Protein AF-A0AA43J4Y4-F1 (afdb_monomer_lite)

pLDDT: mean 73.72, std 17.28, range [42.16, 96.94]

Structure (mmCIF, N/CA/C/O backbone):
data_AF-A0AA43J4Y4-F1
#
_entry.id   AF-A0AA43J4Y4-F1
#
loop_
_atom_site.group_PDB
_atom_site.id
_atom_site.type_symbol
_atom_site.label_atom_id
_atom_site.label_alt_id
_atom_site.label_comp_id
_atom_site.label_asym_id
_atom_site.label_entity_id
_atom_site.label_seq_id
_atom_site.pdbx_PDB_ins_code
_atom_site.Cartn_x
_atom_site.Cartn_y
_atom_site.Cartn_z
_atom_site.occupancy
_atom_site.B_iso_or_equiv
_atom_site.auth_seq_id
_atom_site.auth_comp_id
_atom_site.auth_asym_id
_atom_site.auth_atom_id
_atom_site.pdbx_PDB_model_num
ATOM 1 N N . MET A 1 1 ? -0.246 -33.593 14.843 1.00 66.00 1 MET A N 1
ATOM 2 C CA . MET A 1 1 ? -0.442 -32.760 16.056 1.00 66.00 1 MET A CA 1
ATOM 3 C C . MET A 1 1 ? -0.068 -31.292 15.858 1.00 66.00 1 MET A C 1
ATOM 5 O O . MET A 1 1 ? -0.901 -30.448 16.156 1.00 66.00 1 MET A O 1
ATOM 9 N N . ARG A 1 2 ? 1.118 -30.955 15.322 1.00 83.50 2 ARG A N 1
ATOM 10 C CA . ARG A 1 2 ? 1.539 -29.553 15.097 1.00 83.50 2 ARG A CA 1
ATOM 11 C C . ARG A 1 2 ? 0.525 -28.729 14.288 1.00 83.50 2 ARG A C 1
ATOM 13 O O . ARG A 1 2 ? 0.169 -27.640 14.715 1.00 83.50 2 ARG A O 1
ATOM 20 N N . THR A 1 3 ? 0.010 -29.260 13.180 1.00 88.12 3 THR A N 1
ATOM 21 C CA . THR A 1 3 ? -0.985 -28.572 12.335 1.00 88.12 3 THR A CA 1
ATOM 22 C C . THR A 1 3 ? -2.290 -28.298 13.083 1.00 88.12 3 THR A C 1
ATOM 24 O O . THR A 1 3 ? -2.802 -27.187 13.046 1.00 88.12 3 THR A O 1
ATOM 27 N N . THR A 1 4 ? -2.787 -29.279 13.839 1.00 92.88 4 THR A N 1
ATOM 28 C CA . THR A 1 4 ? -3.998 -29.150 14.662 1.00 92.88 4 THR A CA 1
ATOM 29 C C . THR A 1 4 ? -3.843 -28.063 15.727 1.00 92.88 4 THR A C 1
ATOM 31 O O . THR A 1 4 ? -4.748 -27.258 15.911 1.00 92.88 4 THR A O 1
ATOM 34 N N . LEU A 1 5 ? -2.671 -27.979 16.367 1.00 94.44 5 LEU A N 1
ATOM 35 C CA . LEU A 1 5 ? -2.353 -26.926 17.334 1.00 94.44 5 LEU A CA 1
ATOM 36 C C . LEU A 1 5 ? -2.391 -25.529 16.694 1.00 94.44 5 LEU A C 1
ATOM 38 O O . LEU A 1 5 ? -2.936 -24.605 17.285 1.00 94.44 5 LEU A O 1
ATOM 42 N N . HIS A 1 6 ? -1.853 -25.376 15.479 1.00 92.75 6 HIS A N 1
ATOM 43 C CA . HIS A 1 6 ? -1.862 -24.089 14.772 1.00 92.75 6 HIS A CA 1
ATOM 44 C C . HIS A 1 6 ? -3.278 -23.675 14.371 1.00 92.75 6 HIS A C 1
ATOM 46 O O . HIS A 1 6 ? -3.613 -22.499 14.458 1.00 92.75 6 HIS A O 1
ATOM 52 N N . ILE A 1 7 ? -4.120 -24.633 13.974 1.00 94.50 7 ILE A N 1
ATOM 53 C CA . ILE A 1 7 ? -5.527 -24.373 13.651 1.00 94.50 7 ILE A CA 1
ATOM 54 C C . ILE A 1 7 ? -6.275 -23.907 14.902 1.00 94.50 7 ILE A C 1
ATOM 56 O O . ILE A 1 7 ? -6.942 -22.878 14.859 1.00 94.50 7 ILE A O 1
ATOM 60 N N . ILE A 1 8 ? -6.117 -24.611 16.026 1.00 96.06 8 ILE A N 1
ATOM 61 C CA . ILE A 1 8 ? -6.738 -24.227 17.301 1.00 96.06 8 ILE A CA 1
ATOM 62 C C . ILE A 1 8 ? -6.259 -22.837 17.726 1.00 96.06 8 ILE A C 1
ATOM 64 O O . ILE A 1 8 ? -7.080 -21.991 18.065 1.00 96.06 8 ILE A O 1
ATOM 68 N N . LEU A 1 9 ? -4.951 -22.578 17.652 1.00 95.81 9 LEU A N 1
ATOM 69 C CA . LEU A 1 9 ? -4.378 -21.280 17.997 1.00 95.81 9 LEU A CA 1
ATOM 70 C C . LEU A 1 9 ? -4.909 -20.169 17.085 1.00 95.81 9 LEU A C 1
ATOM 72 O O . LEU A 1 9 ? -5.257 -19.101 17.573 1.00 95.81 9 LEU A O 1
ATOM 76 N N . GLY A 1 10 ? -5.022 -20.430 15.782 1.00 95.38 10 GLY A N 1
ATOM 77 C CA . GLY A 1 10 ? -5.583 -19.489 14.817 1.00 95.38 10 GLY A CA 1
ATOM 78 C C . GLY A 1 10 ? -7.041 -19.155 15.120 1.00 95.38 10 GLY A C 1
ATOM 79 O O . GLY A 1 10 ? -7.403 -17.982 15.153 1.00 95.38 10 GLY A O 1
ATOM 80 N N . VAL A 1 11 ? -7.867 -20.165 15.410 1.00 96.94 11 VAL A N 1
ATOM 81 C CA . VAL A 1 11 ? -9.270 -19.963 15.810 1.00 96.94 11 VAL A CA 1
ATOM 82 C C . VAL A 1 11 ? -9.354 -19.162 17.108 1.00 96.94 11 VAL A C 1
ATOM 84 O O . VAL A 1 11 ? -10.131 -18.215 17.196 1.00 96.94 11 VAL A O 1
ATOM 87 N N . LEU A 1 12 ? -8.526 -19.491 18.100 1.00 96.06 12 LEU A N 1
ATOM 88 C CA . LEU A 1 12 ? -8.519 -18.802 19.389 1.00 96.06 12 LEU A CA 1
ATOM 89 C C . LEU A 1 12 ? -8.096 -17.334 19.240 1.00 96.06 12 LEU A C 1
ATOM 91 O O . LEU A 1 12 ? -8.714 -16.450 19.830 1.00 96.06 12 LEU A O 1
ATOM 95 N N . LEU A 1 13 ? -7.106 -17.065 18.387 1.00 94.88 13 LEU A N 1
ATOM 96 C CA . LEU A 1 13 ? -6.671 -15.710 18.055 1.00 94.88 13 LEU A CA 1
ATOM 97 C C . LEU A 1 13 ? -7.794 -14.911 17.381 1.00 94.88 13 LEU A C 1
ATOM 99 O O . LEU A 1 13 ? -8.010 -13.753 17.727 1.00 94.88 13 LEU A O 1
ATOM 103 N N . TRP A 1 14 ? -8.545 -15.537 16.471 1.00 96.88 14 TRP A N 1
ATOM 104 C CA . TRP A 1 14 ? -9.710 -14.920 15.834 1.00 96.88 14 TRP A CA 1
ATOM 105 C C . TRP A 1 14 ? -10.823 -14.598 16.830 1.00 96.88 14 TRP A C 1
ATOM 107 O O . TRP A 1 14 ? -11.395 -13.512 16.770 1.00 96.88 14 TRP A O 1
ATOM 117 N N . VAL A 1 15 ? -11.106 -15.496 17.775 1.00 96.31 15 VAL A N 1
ATOM 118 C CA . VAL A 1 15 ? -12.095 -15.244 18.834 1.00 96.31 15 VAL A CA 1
ATOM 119 C C . VAL A 1 15 ? -11.667 -14.061 19.704 1.00 96.31 15 VAL A C 1
ATOM 121 O O . VAL A 1 15 ? -12.472 -13.162 19.944 1.00 96.31 15 VAL A O 1
ATOM 124 N N . VAL A 1 16 ? -10.398 -14.013 20.126 1.00 94.50 16 VAL A N 1
ATOM 125 C CA . VAL A 1 16 ? -9.848 -12.888 20.902 1.00 94.50 16 VAL A CA 1
ATOM 126 C C . VAL A 1 16 ? -9.908 -11.588 20.103 1.00 94.50 16 VAL A C 1
ATOM 128 O O . VAL A 1 16 ? -10.284 -10.553 20.648 1.00 94.50 16 VAL A O 1
ATOM 131 N N . PHE A 1 17 ? -9.589 -11.638 18.811 1.00 90.88 17 PHE A N 1
ATOM 132 C CA . PHE A 1 17 ? -9.666 -10.488 17.919 1.00 90.88 17 PHE A CA 1
ATOM 133 C C . PHE A 1 17 ? -11.097 -9.946 17.818 1.00 90.88 17 PHE A C 1
ATOM 135 O O . PHE A 1 17 ? -11.311 -8.755 18.032 1.00 90.88 17 PHE A O 1
ATOM 142 N N . ILE A 1 18 ? -12.086 -10.810 17.566 1.00 93.12 18 ILE A N 1
ATOM 143 C CA . ILE A 1 18 ? -13.503 -10.420 17.497 1.00 93.12 18 ILE A CA 1
ATOM 144 C C . ILE A 1 18 ? -13.972 -9.850 18.839 1.00 93.12 18 ILE A C 1
ATOM 146 O O . ILE A 1 18 ? -14.620 -8.805 18.868 1.00 93.12 18 ILE A O 1
ATOM 150 N N . TYR A 1 19 ? -13.617 -10.498 19.951 1.00 92.56 19 TYR A N 1
ATOM 151 C CA . TYR A 1 19 ? -13.963 -10.032 21.294 1.00 92.56 19 TYR A CA 1
ATOM 152 C C . TYR A 1 19 ? -13.373 -8.649 21.595 1.00 92.56 19 TYR A C 1
ATOM 154 O O . TYR A 1 19 ? -14.077 -7.760 22.077 1.00 92.56 19 TYR A O 1
ATOM 162 N N . TYR A 1 20 ? -12.096 -8.443 21.268 1.00 85.12 20 TYR A N 1
ATOM 163 C CA . TYR A 1 20 ? -11.428 -7.156 21.422 1.00 85.12 20 TYR A CA 1
ATOM 164 C C . TYR A 1 20 ? -12.114 -6.070 20.591 1.00 85.12 20 TYR A C 1
ATOM 166 O O . TYR A 1 20 ? -12.431 -5.007 21.118 1.00 85.12 20 TYR A O 1
ATOM 174 N N . TRP A 1 21 ? -12.417 -6.346 19.321 1.00 84.25 21 TRP A N 1
ATOM 175 C CA . TRP A 1 21 ? -13.121 -5.395 18.460 1.00 84.25 21 TRP A CA 1
ATOM 176 C C . TRP A 1 21 ? -14.534 -5.088 18.943 1.00 84.25 21 TRP A C 1
ATOM 178 O O . TRP A 1 21 ? -14.948 -3.934 18.895 1.00 84.25 21 TRP A O 1
ATOM 188 N N . HIS A 1 22 ? -15.257 -6.076 19.463 1.00 87.00 22 HIS A N 1
ATOM 189 C CA . HIS A 1 22 ? -16.553 -5.850 20.096 1.00 87.00 22 HIS A CA 1
ATOM 190 C C . HIS A 1 22 ? -16.430 -4.915 21.311 1.00 87.00 22 HIS A C 1
ATOM 192 O O . HIS A 1 22 ? -17.240 -4.005 21.476 1.00 87.00 22 HIS A O 1
ATOM 198 N N . LEU A 1 23 ? -15.392 -5.083 22.135 1.00 84.31 23 LEU A N 1
ATOM 199 C CA . LEU A 1 23 ? -15.122 -4.195 23.267 1.00 84.31 23 LEU A CA 1
ATOM 200 C C . LEU A 1 23 ? -14.773 -2.775 22.803 1.00 84.31 23 LEU A C 1
ATOM 202 O O . LEU A 1 23 ? -15.315 -1.817 23.346 1.00 84.31 23 LEU A O 1
ATOM 206 N N . VAL A 1 24 ? -13.927 -2.643 21.780 1.00 79.00 24 VAL A N 1
ATOM 207 C CA . VAL A 1 24 ? -13.572 -1.351 21.171 1.00 79.00 24 VAL A CA 1
ATOM 208 C C . VAL A 1 24 ? -14.805 -0.650 20.592 1.00 79.00 24 VAL A C 1
ATOM 210 O O . VAL A 1 24 ? -14.969 0.547 20.805 1.00 79.00 24 VAL A O 1
ATOM 213 N N . MET A 1 25 ? -15.701 -1.380 19.922 1.00 80.38 25 MET A N 1
ATOM 214 C CA . MET A 1 25 ? -16.940 -0.831 19.348 1.00 80.38 25 MET A CA 1
ATOM 215 C C . MET A 1 25 ? -17.953 -0.391 20.409 1.00 80.38 25 MET A C 1
ATOM 217 O O . MET A 1 25 ? -18.711 0.547 20.178 1.00 80.38 25 MET A O 1
ATOM 221 N N . ASN A 1 26 ? -17.962 -1.048 21.571 1.00 80.00 26 ASN A N 1
ATOM 222 C CA . ASN A 1 26 ? -18.835 -0.688 22.689 1.00 80.00 26 ASN A CA 1
ATOM 223 C C . ASN A 1 26 ? -18.283 0.457 23.546 1.00 80.00 26 ASN A C 1
ATOM 225 O O . ASN A 1 26 ? -18.988 0.936 24.438 1.00 80.00 26 ASN A O 1
ATOM 229 N N . GLN A 1 27 ? -17.045 0.906 23.315 1.00 76.81 27 GLN A N 1
ATOM 230 C CA . GLN A 1 27 ? -16.566 2.109 23.979 1.00 76.81 27 GLN A CA 1
ATOM 231 C C . GLN A 1 27 ? -17.247 3.343 23.376 1.00 76.81 27 GLN A C 1
ATOM 233 O O . GLN A 1 27 ? -17.302 3.485 22.152 1.00 76.81 27 GLN A O 1
ATOM 238 N N . PRO A 1 28 ? -17.760 4.262 24.213 1.00 76.62 28 PRO A N 1
ATOM 239 C CA . PRO A 1 28 ? -18.335 5.497 23.714 1.00 76.62 28 PRO A CA 1
ATOM 240 C C . PRO A 1 28 ? -17.247 6.282 22.981 1.00 76.62 28 PRO A C 1
ATOM 242 O O . PRO A 1 28 ? -16.193 6.577 23.544 1.00 76.62 28 PRO A O 1
ATOM 245 N N . VAL A 1 29 ? -17.506 6.620 21.717 1.00 75.44 29 VAL A N 1
ATOM 246 C CA . VAL A 1 29 ? -16.592 7.439 20.921 1.00 75.44 29 VAL A CA 1
ATOM 247 C C . VAL A 1 29 ? -16.553 8.835 21.540 1.00 75.44 29 VAL A C 1
ATOM 249 O O . VAL A 1 29 ? -17.448 9.655 21.315 1.00 75.44 29 VAL A O 1
ATOM 252 N N . THR A 1 30 ? -15.524 9.091 22.345 1.00 82.75 30 THR A N 1
ATOM 253 C CA . THR A 1 30 ? -15.304 10.398 22.963 1.00 82.75 30 THR A CA 1
ATOM 254 C C . THR A 1 30 ? -14.920 11.416 21.893 1.00 82.75 30 THR A C 1
ATOM 256 O O . THR A 1 30 ? -14.456 11.071 20.799 1.00 82.75 30 THR A O 1
ATOM 259 N N . ASP A 1 31 ? -15.105 12.698 22.191 1.00 82.88 31 ASP A N 1
ATOM 260 C CA . ASP A 1 31 ? -14.742 13.755 21.246 1.00 82.88 31 ASP A CA 1
ATOM 261 C C . ASP A 1 31 ? -13.229 13.797 20.973 1.00 82.88 31 ASP A C 1
ATOM 263 O O . ASP A 1 31 ? -12.810 14.161 19.871 1.00 82.88 31 ASP A O 1
ATOM 267 N N . GLU A 1 32 ? -12.403 13.318 21.908 1.00 82.25 32 GLU A N 1
ATOM 268 C CA . GLU A 1 32 ? -10.966 13.143 21.683 1.00 82.25 32 GLU A CA 1
ATOM 269 C C . GLU A 1 32 ? -10.667 12.054 20.650 1.00 82.25 32 GLU A C 1
ATOM 271 O O . GLU A 1 32 ? -9.856 12.274 19.747 1.00 82.25 32 GLU A O 1
ATOM 276 N N . THR A 1 33 ? -11.367 10.915 20.703 1.00 80.19 33 THR A N 1
ATOM 277 C CA . THR A 1 33 ? -11.224 9.848 19.701 1.00 80.19 33 THR A CA 1
ATOM 278 C C . THR A 1 33 ? -11.642 10.330 18.313 1.00 80.19 33 THR A C 1
ATOM 280 O O . THR A 1 33 ? -10.947 10.051 17.335 1.00 80.19 33 THR A O 1
ATOM 283 N N . LYS A 1 34 ? -12.721 11.120 18.205 1.00 81.56 34 LYS A N 1
ATOM 284 C CA . LYS A 1 34 ? -13.139 11.724 16.923 1.00 81.56 34 LYS A CA 1
ATOM 285 C C . LYS A 1 34 ? -12.081 12.679 16.383 1.00 81.56 34 LYS A C 1
ATOM 287 O O . LYS A 1 34 ? -11.791 12.662 15.185 1.00 81.56 34 LYS A O 1
ATOM 292 N N . ARG A 1 35 ? -11.482 13.498 17.253 1.00 85.56 35 ARG A N 1
ATOM 293 C CA . ARG A 1 35 ? -10.430 14.447 16.873 1.00 85.56 35 ARG A CA 1
ATOM 294 C C . ARG A 1 35 ? -9.167 13.719 16.419 1.00 85.56 35 ARG A C 1
ATOM 296 O O . ARG A 1 35 ? -8.632 14.061 15.369 1.00 85.56 35 ARG A O 1
ATOM 303 N N . ALA A 1 36 ? -8.739 12.689 17.146 1.00 83.06 36 ALA A N 1
ATOM 304 C CA . ALA A 1 36 ? -7.615 11.842 16.757 1.00 83.06 36 ALA A CA 1
ATOM 305 C C . ALA A 1 36 ? -7.869 11.155 15.405 1.00 83.06 36 ALA A C 1
ATOM 307 O O . ALA A 1 36 ? -7.022 11.218 14.515 1.00 83.06 36 ALA A O 1
ATOM 308 N N . LEU A 1 37 ? -9.062 10.586 15.209 1.00 87.88 37 LEU A N 1
ATOM 309 C CA . LEU A 1 37 ? -9.449 9.957 13.946 1.00 87.88 37 LEU A CA 1
ATOM 310 C C . LEU A 1 37 ? -9.467 10.961 12.786 1.00 87.88 37 LEU A C 1
ATOM 312 O O . LEU A 1 37 ? -9.011 10.645 11.691 1.00 87.88 37 LEU A O 1
ATOM 316 N N . SER A 1 38 ? -9.932 12.185 13.037 1.00 89.56 38 SER A N 1
ATOM 317 C CA . SER A 1 38 ? -9.931 13.269 12.048 1.00 89.56 38 SER A CA 1
ATOM 318 C C . SER A 1 38 ? -8.510 13.668 11.656 1.00 89.56 38 SER A C 1
ATOM 320 O O . SER A 1 38 ? -8.220 13.808 10.473 1.00 89.56 38 SER A O 1
ATOM 322 N N . VAL A 1 39 ? -7.599 13.795 12.626 1.00 92.56 39 VAL A N 1
ATOM 323 C CA . VAL A 1 39 ? -6.185 14.112 12.366 1.00 92.56 39 VAL A CA 1
ATOM 324 C C . VAL A 1 39 ? -5.523 13.012 11.540 1.00 92.56 39 VAL A C 1
ATOM 326 O O . VAL A 1 39 ? -4.897 13.306 10.522 1.00 92.56 39 VAL A O 1
ATOM 329 N N . VAL A 1 40 ? -5.702 11.747 11.928 1.00 92.94 40 VAL A N 1
ATOM 330 C CA . VAL A 1 40 ? -5.165 10.605 11.175 1.00 92.94 40 VAL A CA 1
ATOM 331 C C . VAL A 1 40 ? -5.752 10.572 9.764 1.00 92.94 40 VAL A C 1
ATOM 333 O O . VAL A 1 40 ? -5.005 10.445 8.796 1.00 92.94 40 VAL A O 1
ATOM 336 N N . GLY A 1 41 ? -7.066 10.762 9.631 1.00 91.00 41 GLY A N 1
ATOM 337 C CA . GLY A 1 41 ? -7.746 10.822 8.340 1.00 91.00 41 GLY A CA 1
ATOM 338 C C . GLY A 1 41 ? -7.194 11.924 7.435 1.00 91.00 41 GLY A C 1
ATOM 339 O O . GLY A 1 41 ? -6.925 11.668 6.264 1.00 91.00 41 GLY A O 1
ATOM 340 N N . ILE A 1 42 ? -6.948 13.121 7.976 1.00 95.75 42 ILE A N 1
ATOM 341 C CA . ILE A 1 42 ? -6.362 14.243 7.228 1.00 95.75 42 ILE A CA 1
ATOM 342 C C . ILE A 1 42 ? -4.938 13.918 6.775 1.00 95.75 42 ILE A C 1
ATOM 344 O O . ILE A 1 42 ? -4.593 14.199 5.627 1.00 95.75 42 ILE A O 1
ATOM 348 N N . ILE A 1 43 ? -4.113 13.319 7.638 1.00 95.44 43 ILE A N 1
ATOM 349 C CA . ILE A 1 43 ? -2.735 12.943 7.290 1.00 95.44 43 ILE A CA 1
ATOM 350 C C . ILE A 1 43 ? -2.743 11.910 6.161 1.00 95.44 43 ILE A C 1
ATOM 352 O O . ILE A 1 43 ? -2.077 12.109 5.146 1.00 95.44 43 ILE A O 1
ATOM 356 N N . VAL A 1 44 ? -3.540 10.847 6.297 1.00 96.44 44 VAL A N 1
ATOM 357 C CA . VAL A 1 44 ? -3.661 9.797 5.275 1.00 96.44 44 VAL A CA 1
ATOM 358 C C . VAL A 1 44 ? -4.179 10.376 3.958 1.00 96.44 44 VAL A C 1
ATOM 360 O O . VAL A 1 44 ? -3.612 10.094 2.901 1.00 96.44 44 VAL A O 1
ATOM 363 N N . ALA A 1 45 ? -5.205 11.229 4.004 1.00 95.19 45 ALA A N 1
ATOM 364 C CA . ALA A 1 45 ? -5.726 11.903 2.820 1.00 95.19 45 ALA A CA 1
ATOM 365 C C . ALA A 1 45 ? -4.665 12.799 2.162 1.00 95.19 45 ALA A C 1
ATOM 367 O O . ALA A 1 45 ? -4.511 12.767 0.945 1.00 95.19 45 ALA A O 1
ATOM 368 N N . SER A 1 46 ? -3.890 13.544 2.953 1.00 95.62 46 SER A N 1
ATOM 369 C CA . SER A 1 46 ? -2.827 14.423 2.450 1.00 95.62 46 SER A CA 1
ATOM 370 C C . SER A 1 46 ? -1.715 13.635 1.763 1.00 95.62 46 SER A C 1
ATOM 372 O O . SER A 1 46 ? -1.307 14.005 0.664 1.00 95.62 46 SER A O 1
ATOM 374 N N . ILE A 1 47 ? -1.269 12.528 2.368 1.00 95.50 47 ILE A N 1
ATOM 375 C CA . ILE A 1 47 ? -0.276 11.625 1.767 1.00 95.50 47 ILE A CA 1
ATOM 376 C C . ILE A 1 47 ? -0.824 11.046 0.462 1.00 95.50 47 ILE A C 1
ATOM 378 O O . ILE A 1 47 ? -0.166 11.122 -0.567 1.00 95.50 47 ILE A O 1
ATOM 382 N N . THR A 1 48 ? -2.067 10.563 0.471 1.00 95.44 48 THR A N 1
ATOM 383 C CA . THR A 1 48 ? -2.706 9.983 -0.720 1.00 95.44 48 THR A CA 1
ATOM 384 C C . THR A 1 48 ? -2.806 10.995 -1.863 1.00 95.44 48 THR A C 1
ATOM 386 O O . THR A 1 48 ? -2.510 10.673 -3.013 1.00 95.44 48 THR A O 1
ATOM 389 N N . VAL A 1 49 ? -3.205 12.233 -1.562 1.00 96.62 49 VAL A N 1
ATOM 390 C CA . VAL A 1 49 ? -3.278 13.319 -2.547 1.00 96.62 49 VAL A CA 1
ATOM 391 C C . VAL A 1 49 ? -1.885 13.649 -3.080 1.00 96.62 49 VAL A C 1
ATOM 393 O O . VAL A 1 49 ? -1.714 13.761 -4.294 1.00 96.62 49 VAL A O 1
ATOM 396 N N . PHE A 1 50 ? -0.890 13.769 -2.200 1.00 96.81 50 PHE A N 1
ATOM 397 C CA . PHE A 1 50 ? 0.494 14.014 -2.594 1.00 96.81 50 PHE A CA 1
ATOM 398 C C . PHE A 1 50 ? 1.020 12.914 -3.521 1.00 96.81 50 PHE A C 1
ATOM 400 O O . PHE A 1 50 ? 1.505 13.225 -4.608 1.00 96.81 50 PHE A O 1
ATOM 407 N N . ASP A 1 51 ? 0.850 11.646 -3.147 1.00 95.06 51 ASP A N 1
ATOM 408 C CA . ASP A 1 51 ? 1.268 10.493 -3.946 1.00 95.06 51 ASP A CA 1
ATOM 409 C C . ASP A 1 51 ? 0.568 10.475 -5.305 1.00 95.06 51 ASP A C 1
A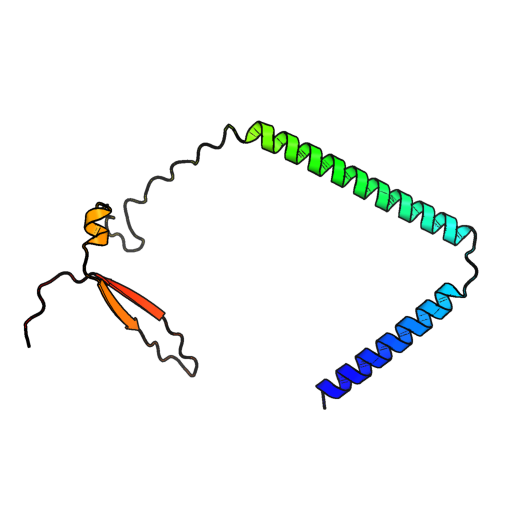TOM 411 O O . ASP A 1 51 ? 1.202 10.267 -6.340 1.00 95.06 51 ASP A O 1
ATOM 415 N N . PHE A 1 52 ? -0.732 10.763 -5.336 1.00 96.50 52 PHE A N 1
ATOM 416 C CA . PHE A 1 52 ? -1.490 10.847 -6.579 1.00 96.50 52 PHE A CA 1
ATOM 417 C C . PHE A 1 52 ? -0.943 11.937 -7.511 1.00 96.50 52 PHE A C 1
ATOM 419 O O . PHE A 1 52 ? -0.692 11.681 -8.696 1.00 96.50 52 PHE A O 1
ATOM 426 N N . PHE A 1 53 ? -0.699 13.142 -6.984 1.00 95.38 53 PHE A N 1
ATOM 427 C CA . PHE A 1 53 ? -0.082 14.230 -7.746 1.00 95.38 53 PHE A CA 1
ATOM 428 C C . PHE A 1 53 ? 1.339 13.883 -8.195 1.00 95.38 53 PHE A C 1
ATOM 430 O O . PHE A 1 53 ? 1.702 14.160 -9.341 1.00 95.38 53 PHE A O 1
ATOM 437 N N . TRP A 1 54 ? 2.125 13.244 -7.333 1.00 95.44 54 TRP A N 1
ATOM 438 C CA . TRP A 1 54 ? 3.480 12.797 -7.629 1.00 95.44 54 TRP A CA 1
ATOM 439 C C . TRP A 1 54 ? 3.510 11.776 -8.770 1.00 95.44 54 TRP A C 1
ATOM 441 O O . TRP A 1 54 ? 4.309 11.904 -9.705 1.00 95.44 54 TRP A O 1
ATOM 451 N N . ILE A 1 55 ? 2.611 10.791 -8.743 1.00 92.94 55 ILE A N 1
ATOM 452 C CA . ILE A 1 55 ? 2.462 9.787 -9.801 1.00 92.94 55 ILE A CA 1
ATOM 453 C C . ILE A 1 55 ? 2.053 10.464 -11.109 1.00 92.94 55 ILE A C 1
ATOM 455 O O . ILE A 1 55 ? 2.690 10.241 -12.139 1.00 92.94 55 ILE A O 1
ATOM 459 N N . LEU A 1 56 ? 1.037 11.332 -11.086 1.00 92.62 56 LEU A N 1
ATOM 460 C CA . LEU A 1 56 ? 0.600 12.074 -12.272 1.00 92.62 56 LEU A CA 1
ATOM 461 C C . LEU A 1 56 ? 1.728 12.918 -12.872 1.00 92.62 56 LEU A C 1
ATOM 463 O O . LEU A 1 56 ? 1.915 12.923 -14.093 1.00 92.62 56 LEU A O 1
ATOM 467 N N . TYR A 1 57 ? 2.493 13.605 -12.025 1.00 90.69 57 TYR A N 1
ATOM 468 C CA . TYR A 1 57 ? 3.642 14.399 -12.439 1.00 90.69 57 TYR A CA 1
ATOM 469 C C . TYR A 1 57 ? 4.711 13.530 -13.113 1.00 90.69 57 TYR A C 1
ATOM 471 O O . TYR A 1 57 ? 5.129 13.833 -14.234 1.00 90.69 57 TYR A O 1
ATOM 479 N N . ASN A 1 58 ? 5.093 12.411 -12.494 1.00 88.81 58 ASN A N 1
ATOM 480 C CA . ASN A 1 58 ? 6.097 11.495 -13.039 1.00 88.81 58 ASN A CA 1
ATOM 481 C C . ASN A 1 58 ? 5.643 10.825 -14.337 1.00 88.81 58 ASN A C 1
ATOM 483 O O . ASN A 1 58 ? 6.415 10.737 -15.291 1.00 88.81 58 ASN A O 1
ATOM 487 N N . VAL A 1 59 ? 4.377 10.413 -14.427 1.00 87.44 59 VAL A N 1
ATOM 488 C CA . VAL A 1 59 ? 3.809 9.862 -15.665 1.00 87.44 59 VAL A CA 1
ATOM 489 C C . VAL A 1 59 ? 3.823 10.914 -16.773 1.00 87.44 59 VAL A C 1
ATOM 491 O O . VAL A 1 59 ? 4.183 10.609 -17.914 1.00 87.44 59 VAL A O 1
ATOM 494 N N . ARG A 1 60 ? 3.468 12.165 -16.461 1.00 84.19 60 ARG A N 1
ATOM 495 C CA . ARG A 1 60 ? 3.502 13.269 -17.429 1.00 84.19 60 ARG A CA 1
ATOM 496 C C . ARG A 1 60 ? 4.927 13.565 -17.897 1.00 84.19 60 ARG A C 1
ATOM 498 O O . ARG A 1 60 ? 5.128 13.768 -19.096 1.00 84.19 60 ARG A O 1
ATOM 505 N N . LEU A 1 61 ? 5.902 13.550 -16.990 1.00 78.88 61 LEU A N 1
ATOM 506 C CA . LEU A 1 61 ? 7.316 13.726 -17.315 1.00 78.88 61 LEU A CA 1
ATOM 507 C C . LEU A 1 61 ? 7.831 12.568 -18.183 1.00 78.88 61 LEU A C 1
ATOM 509 O O . LEU A 1 61 ? 8.368 12.804 -19.262 1.00 78.88 61 LEU A O 1
ATOM 513 N N . GLY A 1 62 ? 7.564 11.322 -17.789 1.00 74.81 62 GLY A N 1
ATOM 514 C CA . GLY A 1 62 ? 7.960 10.122 -18.529 1.00 74.81 62 GLY A CA 1
ATOM 515 C C . GLY A 1 62 ? 7.372 10.064 -19.941 1.00 74.81 62 GLY A C 1
ATOM 516 O O . GLY A 1 62 ? 8.079 9.731 -20.890 1.00 74.81 62 GLY A O 1
ATOM 517 N N . ARG A 1 63 ? 6.109 10.476 -20.128 1.00 69.00 63 ARG A N 1
ATOM 518 C CA . ARG A 1 63 ? 5.496 10.599 -21.466 1.00 69.00 63 ARG A CA 1
ATOM 519 C C . ARG A 1 63 ? 6.185 11.653 -22.337 1.00 69.00 63 ARG A C 1
ATOM 521 O O . ARG A 1 63 ? 6.258 11.467 -23.549 1.00 69.00 63 ARG A O 1
ATOM 528 N N . ARG A 1 64 ? 6.699 12.733 -21.741 1.00 63.06 64 ARG A N 1
ATOM 529 C CA . ARG A 1 64 ? 7.426 13.796 -22.454 1.00 63.06 64 ARG A CA 1
ATOM 530 C C . ARG A 1 64 ? 8.849 13.360 -22.831 1.00 63.06 64 ARG A C 1
ATOM 532 O O . ARG A 1 64 ? 9.311 13.697 -23.916 1.00 63.06 64 ARG A O 1
ATOM 539 N N . THR A 1 65 ? 9.498 12.559 -21.987 1.00 60.50 65 THR A N 1
ATOM 540 C CA . THR A 1 65 ? 10.885 12.086 -22.174 1.00 60.50 65 THR A CA 1
ATOM 541 C C . THR A 1 65 ? 10.994 10.809 -23.026 1.00 60.50 65 THR A C 1
ATOM 543 O O . THR A 1 65 ? 12.063 10.512 -23.556 1.00 60.50 65 THR A O 1
ATOM 546 N N . ARG A 1 66 ? 9.889 10.080 -23.260 1.00 56.75 66 ARG A N 1
ATOM 547 C CA . ARG A 1 66 ? 9.861 8.813 -24.030 1.00 56.75 66 ARG A CA 1
ATOM 548 C C . ARG A 1 66 ? 10.348 8.916 -25.487 1.00 56.75 66 ARG A C 1
ATOM 550 O O . ARG A 1 66 ? 10.558 7.892 -26.122 1.00 56.75 66 ARG A O 1
ATOM 557 N N . ARG A 1 67 ? 10.540 10.119 -26.041 1.00 57.56 67 ARG A N 1
ATOM 558 C CA . ARG A 1 67 ? 11.059 10.301 -27.412 1.00 57.56 67 ARG A CA 1
ATOM 559 C C . ARG A 1 67 ? 12.586 10.208 -27.546 1.00 57.56 67 ARG A C 1
ATOM 561 O O . ARG A 1 67 ? 13.056 10.221 -28.676 1.00 57.56 67 ARG A O 1
ATOM 568 N N . VAL A 1 68 ? 13.358 10.111 -26.457 1.00 55.72 68 VAL A N 1
ATOM 569 C CA . VAL A 1 68 ? 14.834 10.238 -26.527 1.00 55.72 68 VAL A CA 1
ATOM 570 C C . VAL A 1 68 ? 15.591 8.945 -26.210 1.00 55.72 68 VAL A C 1
ATOM 572 O O . VAL A 1 68 ? 16.762 8.822 -26.556 1.00 55.72 68 VAL A O 1
ATOM 575 N N . THR A 1 69 ? 14.945 7.925 -25.647 1.00 56.03 69 THR A N 1
ATOM 576 C CA . THR A 1 69 ? 15.595 6.627 -25.419 1.00 56.03 69 THR A CA 1
ATOM 577 C C . THR A 1 69 ? 15.560 5.796 -26.702 1.00 56.03 69 THR A C 1
ATOM 579 O O . THR A 1 69 ? 14.817 4.824 -26.822 1.00 56.03 69 THR A O 1
ATOM 582 N N . ARG A 1 70 ? 16.354 6.199 -27.703 1.00 57.50 70 ARG A N 1
ATOM 583 C CA . ARG A 1 70 ? 16.789 5.269 -28.752 1.00 57.50 70 ARG A CA 1
ATOM 584 C C . ARG A 1 70 ? 17.430 4.087 -28.011 1.00 57.50 70 ARG A C 1
ATOM 586 O O . ARG A 1 70 ? 18.277 4.354 -27.155 1.00 57.50 70 ARG A O 1
ATOM 593 N N . PRO A 1 71 ? 17.011 2.830 -28.241 1.00 56.91 71 PRO A N 1
ATOM 594 C CA . PRO A 1 71 ? 17.707 1.697 -27.650 1.00 56.91 71 PRO A CA 1
ATOM 595 C C . PRO A 1 71 ? 19.177 1.846 -28.026 1.00 56.91 71 PRO A C 1
ATOM 597 O O . PRO A 1 71 ? 19.505 1.973 -29.206 1.00 56.91 71 PRO A O 1
ATOM 600 N N . VAL A 1 72 ? 20.034 1.967 -27.012 1.00 59.66 72 VAL A N 1
ATOM 601 C CA . VAL A 1 72 ? 21.477 1.951 -27.218 1.00 59.66 72 VAL A CA 1
ATOM 602 C C . VAL A 1 72 ? 21.751 0.616 -27.884 1.00 59.66 72 VAL A C 1
ATOM 604 O O . VAL A 1 72 ? 21.447 -0.431 -27.317 1.00 59.66 72 VAL A O 1
ATOM 607 N N . GLU A 1 73 ? 22.212 0.668 -29.127 1.00 61.19 73 GLU A N 1
ATOM 608 C CA . GLU A 1 73 ? 22.620 -0.504 -29.879 1.00 61.19 73 GLU A CA 1
ATOM 609 C C . GLU A 1 73 ? 23.824 -1.076 -29.133 1.00 61.19 73 GLU A C 1
ATOM 611 O O . GLU A 1 73 ? 24.925 -0.530 -29.185 1.00 61.19 73 GLU A O 1
ATOM 616 N N . ILE A 1 74 ? 23.571 -2.084 -28.296 1.00 64.81 74 ILE A N 1
ATOM 617 C CA . ILE A 1 74 ? 24.622 -2.759 -27.544 1.00 64.81 74 ILE A CA 1
ATOM 618 C C . ILE A 1 74 ? 25.502 -3.418 -28.608 1.00 64.81 74 ILE A C 1
ATOM 620 O O . ILE A 1 74 ? 24.979 -4.236 -29.370 1.00 64.81 74 ILE A O 1
ATOM 624 N N . PRO A 1 75 ? 26.796 -3.062 -28.716 1.00 70.19 75 PRO A N 1
ATOM 625 C CA . PRO A 1 75 ? 27.666 -3.684 -29.698 1.00 70.19 75 PRO A CA 1
ATOM 626 C C . PRO A 1 75 ? 27.671 -5.185 -29.425 1.00 70.19 75 PRO A C 1
ATOM 628 O O . PRO A 1 75 ? 27.953 -5.612 -28.302 1.00 70.19 75 PRO A O 1
ATOM 631 N N . ALA A 1 76 ? 27.298 -5.975 -30.433 1.00 68.56 76 ALA A N 1
ATOM 632 C CA . ALA A 1 76 ? 27.307 -7.422 -30.314 1.00 68.56 76 ALA A CA 1
ATOM 633 C C . ALA A 1 76 ? 28.719 -7.856 -29.881 1.00 68.56 76 ALA A C 1
ATOM 635 O O . ALA A 1 76 ? 29.695 -7.450 -30.524 1.00 68.56 76 ALA A O 1
ATOM 636 N N . PRO A 1 77 ? 28.861 -8.612 -28.778 1.00 68.00 77 PRO A N 1
ATOM 637 C CA . PRO A 1 77 ? 30.170 -9.057 -28.333 1.00 68.00 77 PRO A CA 1
ATOM 638 C C . PRO A 1 77 ? 30.803 -9.885 -29.452 1.00 68.00 77 PRO A C 1
ATOM 640 O O . PRO A 1 77 ? 30.174 -10.782 -30.006 1.00 68.00 77 PRO A O 1
ATOM 643 N N . SER A 1 78 ? 32.045 -9.567 -29.812 1.00 69.38 78 SER A N 1
ATOM 644 C CA . SER A 1 78 ? 32.784 -10.286 -30.855 1.00 69.38 78 SER A CA 1
ATOM 645 C C . SER A 1 78 ? 33.316 -11.640 -30.372 1.00 69.38 78 SER A C 1
ATOM 647 O O . SER A 1 78 ? 33.689 -12.480 -31.193 1.00 69.38 78 SER A O 1
ATOM 649 N N . LEU A 1 79 ? 33.334 -11.861 -29.051 1.00 76.44 79 LEU A N 1
ATOM 650 C CA . LEU A 1 79 ? 33.905 -13.031 -28.391 1.00 76.44 79 LEU A CA 1
ATOM 651 C C . LEU A 1 79 ? 32.948 -13.606 -27.339 1.00 76.44 79 LEU A C 1
ATOM 653 O O . LEU A 1 79 ? 32.363 -12.864 -26.550 1.00 76.44 79 LEU A O 1
ATOM 657 N N . ASP A 1 80 ? 32.825 -14.931 -27.325 1.00 70.38 80 ASP A N 1
ATOM 658 C CA . ASP A 1 80 ? 32.142 -15.703 -26.284 1.00 70.38 80 ASP A CA 1
ATOM 659 C C . ASP A 1 80 ? 32.982 -15.748 -24.992 1.00 70.38 80 ASP A C 1
ATOM 661 O O . ASP A 1 80 ? 34.188 -15.491 -25.010 1.00 70.38 80 ASP A O 1
ATOM 665 N N . PHE A 1 81 ? 32.378 -16.139 -23.869 1.00 64.06 81 PHE A N 1
ATOM 666 C CA . PHE A 1 81 ? 33.028 -16.303 -22.561 1.00 64.06 81 PHE A CA 1
ATOM 667 C C . PHE A 1 81 ? 34.218 -17.285 -22.596 1.00 64.06 81 PHE A C 1
ATOM 669 O O . PHE A 1 81 ? 35.116 -17.220 -21.761 1.00 64.06 81 PHE A O 1
ATOM 676 N N . LEU A 1 82 ? 34.253 -18.172 -23.595 1.00 74.00 82 LEU A N 1
ATOM 677 C CA . LEU A 1 82 ? 35.351 -19.106 -23.868 1.00 74.00 82 LEU A CA 1
ATOM 678 C C . LEU A 1 82 ? 36.395 -18.564 -24.867 1.00 74.00 82 LEU A C 1
ATOM 680 O O . LEU A 1 82 ? 37.241 -19.324 -25.338 1.00 74.00 82 LEU A O 1
ATOM 684 N N . GLY A 1 83 ? 36.323 -17.283 -25.243 1.00 73.38 83 GLY A N 1
ATOM 685 C CA . GLY A 1 83 ? 37.247 -16.634 -26.181 1.00 73.38 83 GLY A CA 1
ATOM 686 C C . GLY A 1 83 ? 37.043 -17.016 -27.651 1.00 73.38 83 GLY A C 1
ATOM 687 O O . GLY A 1 83 ? 37.917 -16.772 -28.479 1.00 73.38 83 GLY A O 1
ATOM 688 N N . ARG A 1 84 ? 35.908 -17.635 -27.994 1.00 73.00 84 ARG A N 1
ATOM 689 C CA . ARG A 1 84 ? 35.578 -18.026 -29.373 1.00 73.00 84 ARG A CA 1
ATOM 690 C C . ARG A 1 84 ? 34.940 -16.857 -30.110 1.00 73.00 84 ARG A C 1
ATOM 692 O O . ARG A 1 84 ? 34.123 -16.150 -29.532 1.00 73.00 84 ARG A O 1
ATOM 699 N N . THR A 1 85 ? 35.276 -16.670 -31.380 1.00 77.69 85 THR A N 1
ATOM 700 C CA . THR A 1 85 ? 34.653 -15.636 -32.211 1.00 77.69 85 THR A CA 1
ATOM 701 C C . THR A 1 85 ? 33.202 -15.992 -32.522 1.00 77.69 85 THR A C 1
ATOM 703 O O . THR A 1 85 ? 32.899 -17.106 -32.955 1.00 77.69 85 THR A O 1
ATOM 706 N N . PHE A 1 86 ? 32.289 -15.042 -32.312 1.00 67.56 86 PHE A N 1
ATOM 707 C CA . PHE A 1 86 ? 30.908 -15.202 -32.756 1.00 67.56 86 PHE A CA 1
ATOM 708 C C . PHE A 1 86 ? 30.843 -15.027 -34.273 1.00 67.56 86 PHE A C 1
ATOM 710 O O . PHE A 1 86 ? 31.061 -13.939 -34.801 1.00 67.56 86 PHE A O 1
ATOM 717 N N . VAL A 1 87 ? 30.533 -16.108 -34.986 1.00 70.81 87 VAL A N 1
ATOM 718 C CA . VAL A 1 87 ? 30.229 -16.048 -36.418 1.00 70.81 87 VAL A CA 1
ATOM 719 C C . VAL A 1 87 ? 28.728 -15.825 -36.557 1.00 70.81 87 VAL A C 1
ATOM 721 O O . VAL A 1 87 ? 27.937 -16.727 -36.278 1.00 70.81 87 VAL A O 1
ATOM 724 N N . ALA A 1 88 ? 28.326 -14.622 -36.964 1.00 65.56 88 ALA A N 1
ATOM 725 C CA . ALA A 1 88 ? 26.933 -14.333 -37.281 1.00 65.56 88 ALA A CA 1
ATOM 726 C C . ALA A 1 88 ? 26.515 -15.162 -38.508 1.00 65.56 88 ALA A C 1
ATOM 728 O O . ALA A 1 88 ? 27.032 -14.952 -39.602 1.00 65.56 88 ALA A O 1
ATOM 729 N N . HIS A 1 89 ? 25.618 -16.127 -38.308 1.00 69.88 89 HIS A N 1
ATOM 730 C CA . HIS A 1 89 ? 25.007 -16.900 -39.390 1.00 69.88 89 HIS A CA 1
ATOM 731 C C . HIS A 1 89 ? 23.679 -16.252 -39.782 1.00 69.88 89 HIS A C 1
ATOM 733 O O . HIS A 1 89 ? 23.004 -15.654 -38.938 1.00 69.88 89 HIS A O 1
ATOM 739 N N . ASN A 1 90 ? 23.296 -16.367 -41.051 1.00 74.56 90 ASN A N 1
ATOM 740 C CA . ASN A 1 90 ? 22.019 -15.832 -41.518 1.00 74.56 90 ASN A CA 1
ATOM 741 C C . ASN A 1 90 ? 20.847 -16.651 -40.936 1.00 74.56 90 ASN A C 1
ATOM 743 O O . ASN A 1 90 ? 20.966 -17.855 -40.715 1.00 74.56 90 ASN A O 1
ATOM 747 N N . ASP A 1 91 ? 19.688 -16.024 -40.728 1.00 71.44 91 ASP A N 1
ATOM 748 C CA . ASP A 1 91 ? 18.503 -16.652 -40.122 1.00 71.44 91 ASP A CA 1
ATOM 749 C C . ASP A 1 91 ? 18.029 -17.880 -40.926 1.00 71.44 91 ASP A C 1
ATOM 751 O O . ASP A 1 91 ? 17.576 -18.879 -40.368 1.00 71.44 91 ASP A O 1
ATOM 755 N N . ALA A 1 92 ? 18.209 -17.848 -42.251 1.00 72.44 92 ALA A N 1
ATOM 756 C CA . ALA A 1 92 ? 17.937 -18.982 -43.133 1.00 72.44 92 ALA A CA 1
ATOM 757 C C . ALA A 1 92 ? 18.869 -20.183 -42.873 1.00 72.44 92 ALA A C 1
ATOM 759 O O . ALA A 1 92 ? 18.422 -21.328 -42.910 1.00 72.44 92 ALA A O 1
ATOM 760 N N . GLU A 1 93 ? 20.144 -19.935 -42.567 1.00 69.00 93 GLU A N 1
ATOM 761 C CA . GLU A 1 93 ? 21.128 -20.982 -42.261 1.00 69.00 93 GLU A CA 1
ATOM 762 C C . GLU A 1 93 ? 20.885 -21.589 -40.879 1.00 69.00 93 GLU A C 1
ATOM 764 O O . GLU A 1 93 ? 21.022 -22.799 -40.704 1.00 69.00 93 GLU A O 1
ATOM 769 N N . LEU A 1 94 ? 20.477 -20.764 -39.909 1.00 67.75 94 LEU A N 1
ATOM 770 C CA . LEU A 1 94 ? 20.100 -21.226 -38.573 1.00 67.75 94 LEU A CA 1
ATOM 771 C C . LEU A 1 94 ? 18.872 -22.141 -38.627 1.00 67.75 94 LEU A C 1
ATOM 773 O O . LEU A 1 94 ? 18.860 -23.189 -37.990 1.00 67.75 94 LEU A O 1
ATOM 777 N N . ARG A 1 95 ? 17.868 -21.800 -39.443 1.00 70.88 95 ARG A N 1
ATOM 778 C CA . ARG A 1 95 ? 16.667 -22.637 -39.625 1.00 70.88 95 ARG A CA 1
ATOM 779 C C . ARG A 1 95 ? 16.944 -23.946 -40.362 1.00 70.88 95 ARG A C 1
ATOM 781 O O . ARG A 1 95 ? 16.240 -24.923 -40.129 1.00 70.88 95 ARG A O 1
ATOM 788 N N . ALA A 1 96 ? 17.935 -23.965 -41.251 1.00 71.44 96 ALA A N 1
ATOM 789 C CA . ALA A 1 96 ? 18.323 -25.157 -42.003 1.00 71.44 96 ALA A CA 1
ATOM 790 C C . ALA A 1 96 ? 19.294 -26.077 -41.236 1.00 71.44 96 ALA A C 1
ATOM 792 O O . ALA A 1 96 ? 19.539 -27.207 -41.666 1.00 71.44 96 ALA A O 1
ATOM 793 N N . ALA A 1 97 ? 19.868 -25.619 -40.118 1.00 67.50 97 ALA A N 1
ATOM 794 C CA . ALA A 1 97 ? 20.826 -26.397 -39.347 1.00 67.50 97 ALA A CA 1
ATOM 795 C C . ALA A 1 97 ? 20.156 -27.610 -38.675 1.00 67.50 97 ALA A C 1
ATOM 797 O O . ALA A 1 97 ? 19.130 -27.496 -38.010 1.00 67.50 97 ALA A O 1
ATOM 798 N N . ARG A 1 98 ? 20.765 -28.795 -38.820 1.00 63.12 98 ARG A N 1
ATOM 799 C CA . ARG A 1 98 ? 20.364 -30.003 -38.085 1.00 63.12 98 ARG A CA 1
ATOM 800 C C . ARG A 1 98 ? 20.866 -29.922 -36.640 1.00 63.12 98 ARG A C 1
ATOM 802 O O . ARG A 1 98 ? 22.061 -29.729 -36.403 1.00 63.12 98 ARG A O 1
ATOM 809 N N . TYR A 1 99 ? 19.960 -30.105 -35.685 1.00 57.78 99 TYR A N 1
ATOM 810 C CA . TYR A 1 99 ? 20.264 -30.135 -34.254 1.00 57.78 99 TYR A CA 1
ATOM 811 C C . TYR A 1 99 ? 20.229 -31.576 -33.733 1.00 57.78 99 TYR A C 1
ATOM 813 O O . TYR A 1 99 ? 19.367 -32.354 -34.138 1.00 57.78 99 TYR A O 1
ATOM 821 N N . ILE A 1 100 ? 21.152 -31.921 -32.831 1.00 50.16 100 ILE A N 1
ATOM 822 C CA . ILE A 1 100 ? 21.043 -33.105 -31.970 1.00 50.16 100 ILE A CA 1
ATOM 823 C C . ILE A 1 100 ? 20.646 -32.617 -30.580 1.00 50.16 100 ILE A C 1
ATOM 825 O O . ILE A 1 100 ? 21.311 -31.771 -29.971 1.00 50.16 100 ILE A O 1
ATOM 829 N N . GLU A 1 101 ? 19.548 -33.168 -30.082 1.00 47.44 101 GLU A N 1
ATOM 830 C CA . GLU A 1 101 ? 19.109 -33.000 -28.706 1.00 47.44 101 GLU A CA 1
ATOM 831 C C . GLU A 1 101 ? 19.893 -33.970 -27.814 1.00 47.44 101 GLU A C 1
ATOM 833 O O . GLU A 1 101 ? 19.865 -35.181 -28.032 1.00 47.44 101 GLU A O 1
ATOM 838 N N . VAL A 1 102 ? 20.630 -33.446 -26.830 1.00 50.62 102 VAL A N 1
ATOM 839 C CA . VAL A 1 102 ? 21.377 -34.270 -25.872 1.00 50.62 102 VAL A CA 1
ATOM 840 C C . VAL A 1 102 ? 20.803 -34.033 -24.481 1.00 50.62 102 VAL A C 1
ATOM 842 O O . VAL A 1 102 ? 20.975 -32.971 -23.879 1.00 50.62 102 VAL A O 1
ATOM 845 N N . HIS A 1 103 ? 20.121 -35.042 -23.947 1.00 46.50 103 HIS A N 1
ATOM 846 C CA . HIS A 1 103 ? 19.683 -35.038 -22.557 1.00 46.50 103 HIS A CA 1
ATOM 847 C C . HIS A 1 103 ? 20.877 -35.358 -21.656 1.00 46.50 103 HIS A C 1
ATOM 849 O O . HIS A 1 103 ? 21.406 -36.468 -21.687 1.00 46.50 103 HIS A O 1
ATOM 855 N N . VAL A 1 104 ? 21.315 -34.387 -20.852 1.00 55.19 104 VAL A N 1
ATOM 856 C CA . VAL A 1 104 ? 22.385 -34.602 -19.873 1.00 55.19 104 VAL A CA 1
ATOM 857 C C . VAL A 1 104 ? 21.736 -34.891 -18.525 1.00 55.19 104 VAL A C 1
ATOM 859 O O . VAL A 1 104 ? 21.191 -33.995 -17.882 1.00 55.19 104 VAL A O 1
ATOM 862 N N . ILE A 1 105 ? 21.782 -36.155 -18.103 1.00 51.62 105 ILE A N 1
ATOM 863 C CA . ILE A 1 105 ? 21.350 -36.567 -16.765 1.00 51.62 105 ILE A CA 1
ATOM 864 C C . ILE A 1 105 ? 22.554 -36.411 -15.840 1.00 51.62 105 ILE A C 1
ATOM 866 O O . ILE A 1 105 ? 23.472 -37.228 -15.856 1.00 51.62 105 ILE A O 1
ATOM 870 N N . GLN A 1 106 ? 22.571 -35.334 -15.060 1.00 50.03 106 GLN A N 1
ATOM 871 C CA . GLN A 1 106 ? 23.560 -35.153 -14.006 1.00 50.03 106 GLN A CA 1
ATOM 872 C C . GLN A 1 106 ? 23.065 -35.915 -12.770 1.00 50.03 106 GLN A C 1
ATOM 874 O O . GLN A 1 106 ? 22.061 -35.541 -12.163 1.00 50.03 106 GLN A O 1
ATOM 879 N N . VAL A 1 107 ? 23.720 -37.033 -12.451 1.00 51.66 107 VAL A N 1
ATOM 880 C CA . VAL A 1 107 ? 23.457 -37.800 -11.228 1.00 51.66 107 VAL A CA 1
ATOM 881 C C . VAL A 1 107 ? 24.435 -37.306 -10.172 1.00 51.66 107 VAL A C 1
ATOM 883 O O . VAL A 1 107 ? 25.578 -37.747 -10.122 1.00 51.66 107 VAL A O 1
ATOM 886 N N . GLU A 1 108 ? 23.992 -36.350 -9.365 1.00 49.84 108 GLU A N 1
ATOM 887 C CA . GLU A 1 108 ? 24.680 -35.925 -8.148 1.00 49.84 108 GLU A CA 1
ATOM 888 C C . GLU A 1 108 ? 23.675 -36.067 -6.997 1.00 49.84 108 GLU A C 1
ATOM 890 O O . GLU A 1 108 ? 22.503 -35.725 -7.168 1.00 49.84 108 GLU A O 1
ATOM 895 N N . ASP A 1 109 ? 24.125 -36.693 -5.906 1.00 52.22 109 ASP A N 1
ATOM 896 C CA . ASP A 1 109 ? 23.383 -37.119 -4.707 1.00 52.22 109 ASP A CA 1
ATOM 897 C C . ASP A 1 109 ? 21.893 -36.718 -4.629 1.00 52.22 109 ASP A C 1
ATOM 899 O O . ASP A 1 109 ? 21.528 -35.565 -4.397 1.00 52.22 109 ASP A O 1
ATOM 903 N N . ASP A 1 110 ? 21.032 -37.729 -4.788 1.00 53.84 110 ASP A N 1
ATOM 904 C CA . ASP A 1 110 ? 19.594 -37.783 -4.463 1.00 53.84 110 ASP A CA 1
ATOM 905 C C . ASP A 1 110 ? 18.676 -36.667 -5.020 1.00 53.84 110 ASP A C 1
ATOM 907 O O . ASP A 1 110 ? 17.494 -36.585 -4.672 1.00 53.84 110 ASP A O 1
ATOM 911 N N . LYS A 1 111 ? 19.166 -35.815 -5.931 1.00 47.44 111 LYS A N 1
ATOM 912 C CA . LYS A 1 111 ? 18.344 -34.839 -6.668 1.00 47.44 111 LYS A CA 1
ATOM 913 C C . LYS A 1 111 ? 18.755 -34.756 -8.133 1.00 47.44 111 LYS A C 1
ATOM 915 O O . LYS A 1 111 ? 19.623 -33.980 -8.518 1.00 47.44 111 LYS A O 1
ATOM 920 N N . SER A 1 112 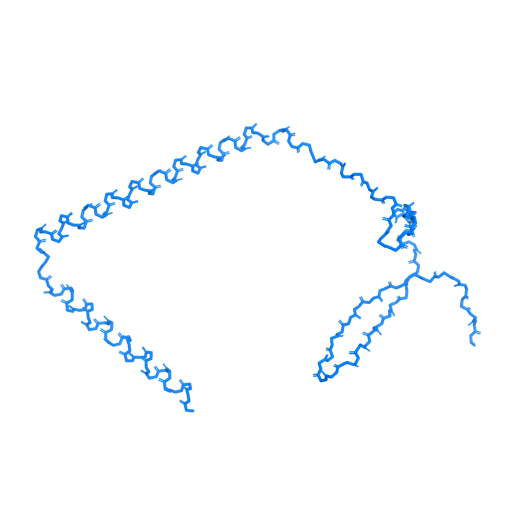? 18.059 -35.507 -8.982 1.00 46.44 112 SER A N 1
ATOM 921 C CA . SER A 1 112 ? 18.204 -35.408 -10.436 1.00 46.44 112 SER A CA 1
ATOM 922 C C . SER A 1 112 ? 17.687 -34.053 -10.939 1.00 46.44 112 SER A C 1
ATOM 924 O O . SER A 1 112 ? 16.479 -33.822 -10.992 1.00 46.44 112 SER A O 1
ATOM 926 N N . ALA A 1 113 ? 18.589 -33.154 -11.334 1.00 51.97 113 ALA A N 1
ATOM 927 C CA . ALA A 1 113 ? 18.239 -31.963 -12.102 1.00 51.97 113 ALA A CA 1
ATOM 928 C C . ALA A 1 113 ? 18.407 -32.271 -13.598 1.00 51.97 113 ALA A C 1
ATOM 930 O O . ALA A 1 11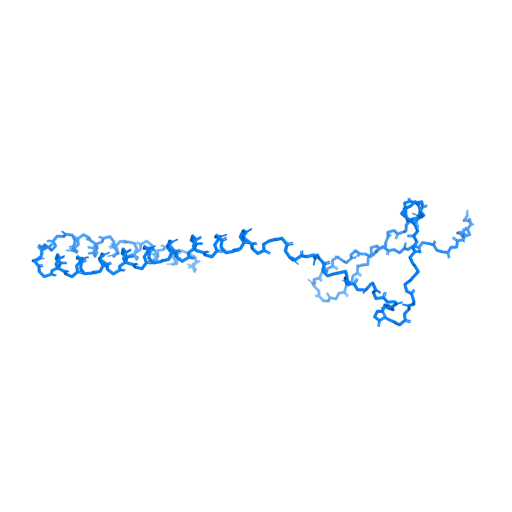3 ? 19.511 -32.533 -14.072 1.00 51.97 113 ALA A O 1
ATOM 931 N N . ALA A 1 114 ? 17.304 -32.264 -14.350 1.00 47.81 114 ALA A N 1
ATOM 932 C CA . ALA A 1 114 ? 17.344 -32.442 -15.797 1.00 47.81 114 ALA A CA 1
ATOM 933 C C . ALA A 1 114 ? 17.857 -31.154 -16.462 1.00 47.81 114 ALA A C 1
ATOM 935 O O . ALA A 1 114 ? 17.167 -30.134 -16.476 1.00 47.81 114 ALA A O 1
ATOM 936 N N . GLY A 1 115 ? 19.075 -31.195 -17.004 1.00 53.88 115 GLY A N 1
ATOM 937 C CA . GLY A 1 115 ? 19.640 -30.119 -17.814 1.00 53.88 115 GLY A CA 1
ATOM 938 C C . GLY A 1 115 ? 19.417 -30.383 -19.302 1.00 53.88 115 GLY A C 1
ATOM 939 O O . GLY A 1 115 ? 19.786 -31.440 -19.815 1.00 53.88 115 GLY A O 1
ATOM 940 N N . HIS A 1 116 ? 18.834 -29.416 -20.014 1.00 44.56 116 HIS A N 1
ATOM 941 C CA . HIS A 1 1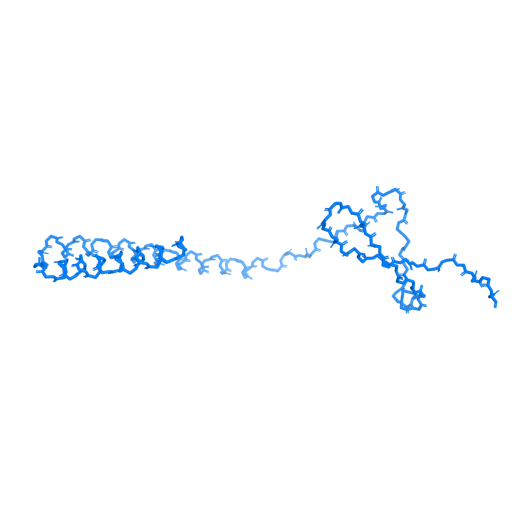16 ? 18.616 -29.501 -21.461 1.00 44.56 116 HIS A CA 1
ATOM 942 C C . HIS A 1 116 ? 19.753 -28.789 -22.201 1.00 44.56 116 HIS A C 1
ATOM 944 O O . HIS A 1 116 ? 19.970 -27.595 -21.989 1.00 44.56 116 HIS A O 1
ATOM 950 N N . LYS A 1 117 ? 20.515 -29.507 -23.039 1.00 48.88 117 LYS A N 1
ATOM 951 C CA . LYS A 1 117 ? 21.566 -28.915 -23.883 1.00 48.88 117 LYS A CA 1
ATOM 952 C C . LYS A 1 117 ? 21.403 -29.375 -25.331 1.00 48.88 117 LYS A C 1
ATOM 954 O O . LYS A 1 117 ? 21.357 -30.568 -25.612 1.00 48.88 117 LYS A O 1
ATOM 959 N N . MET A 1 118 ? 21.339 -28.419 -26.255 1.00 42.16 118 MET A N 1
ATOM 960 C CA . MET A 1 118 ? 21.305 -28.690 -27.694 1.00 42.16 118 MET A CA 1
ATOM 961 C C . MET A 1 118 ? 22.688 -28.478 -28.306 1.00 42.16 118 MET A C 1
ATOM 963 O O . MET A 1 118 ? 23.329 -27.458 -28.044 1.00 42.16 118 MET A O 1
ATOM 967 N N . PHE A 1 119 ? 23.131 -29.416 -29.144 1.00 51.53 119 PHE A N 1
ATOM 968 C CA . PHE A 1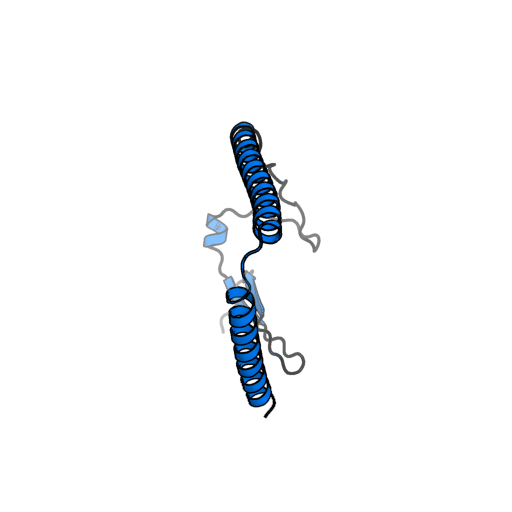 119 ? 24.393 -29.310 -29.875 1.00 51.53 119 PHE A CA 1
ATOM 969 C C . PHE A 1 119 ? 24.138 -29.381 -31.385 1.00 51.53 119 PHE A C 1
ATOM 971 O O . PHE A 1 119 ? 23.321 -30.164 -31.870 1.00 51.53 119 PHE A O 1
ATOM 978 N N . ARG A 1 120 ? 24.842 -28.538 -32.145 1.00 43.00 120 ARG A N 1
ATOM 979 C CA . ARG A 1 120 ? 24.841 -28.572 -33.613 1.00 43.00 120 ARG A CA 1
ATOM 980 C C . ARG A 1 120 ? 25.743 -29.712 -34.086 1.00 43.00 120 ARG A C 1
ATOM 982 O O . ARG A 1 120 ? 26.862 -29.844 -33.592 1.00 43.00 120 ARG A O 1
ATOM 989 N N . VAL A 1 121 ? 25.277 -30.507 -35.047 1.00 54.59 121 VAL A N 1
ATOM 990 C CA . VAL A 1 121 ? 26.092 -31.565 -35.666 1.00 54.59 121 VAL A CA 1
ATOM 991 C C . VAL A 1 121 ? 26.991 -30.939 -36.711 1.00 54.59 121 VAL A C 1
ATOM 993 O O . VAL A 1 121 ? 26.501 -30.313 -37.650 1.00 54.59 121 VAL A O 1
ATOM 996 N N . THR A 1 122 ? 28.295 -31.129 -36.568 1.00 49.22 122 THR A N 1
ATOM 997 C CA . THR A 1 122 ? 29.269 -30.717 -37.579 1.00 49.22 122 THR A CA 1
ATOM 998 C C . THR A 1 122 ? 29.996 -31.972 -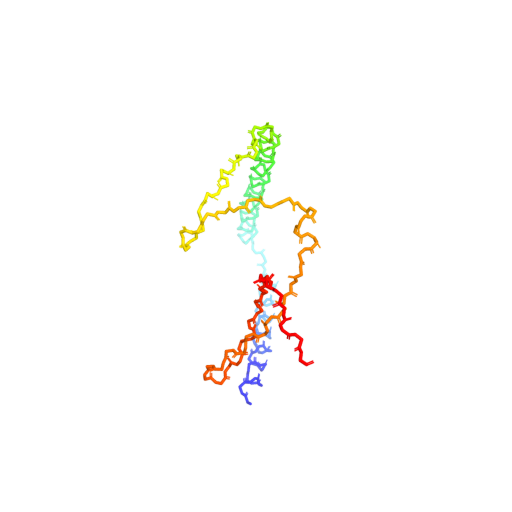38.054 1.00 49.22 122 THR A C 1
ATOM 1000 O O . THR A 1 122 ? 31.023 -32.337 -37.494 1.00 49.22 122 THR A O 1
ATOM 1003 N N . GLY A 1 123 ? 29.419 -32.680 -39.030 1.00 56.84 123 GLY A N 1
ATOM 1004 C CA . GLY A 1 123 ? 30.028 -33.862 -39.656 1.00 56.84 123 GLY A CA 1
ATOM 1005 C C . GLY A 1 123 ? 29.016 -34.855 -40.236 1.00 56.84 123 GLY A C 1
ATOM 1006 O O . GLY A 1 123 ? 27.879 -34.928 -39.769 1.00 56.84 123 GLY A O 1
ATOM 1007 N N . GLU A 1 124 ? 29.436 -35.605 -41.259 1.00 51.53 124 GLU A N 1
ATOM 1008 C CA . GLU A 1 124 ? 28.722 -36.789 -41.753 1.00 51.53 124 GLU A CA 1
ATOM 1009 C C . GLU A 1 124 ? 28.786 -37.903 -40.699 1.00 51.53 124 GLU A C 1
ATOM 1011 O O . GLU A 1 124 ? 29.845 -38.209 -40.152 1.00 51.53 124 GLU A O 1
ATOM 1016 N N . VAL A 1 125 ? 27.629 -38.481 -40.385 1.00 52.41 125 VAL A N 1
ATOM 1017 C CA . VAL A 1 125 ? 27.506 -39.647 -39.505 1.00 52.41 125 VAL A CA 1
ATOM 1018 C C . VAL A 1 125 ? 27.978 -40.872 -40.301 1.00 52.41 125 VAL A C 1
ATOM 1020 O O . VAL A 1 125 ? 27.482 -41.046 -41.413 1.00 52.41 125 VAL A O 1
ATOM 1023 N N . PRO A 1 126 ? 28.890 -41.726 -39.794 1.00 49.19 126 PRO A N 1
ATOM 1024 C CA . PRO A 1 126 ? 29.163 -43.005 -40.441 1.00 49.19 126 PRO A CA 1
ATOM 1025 C C . PRO A 1 126 ? 27.884 -43.844 -40.382 1.00 49.19 126 PRO A C 1
ATOM 1027 O O . PRO A 1 126 ? 27.349 -44.061 -39.293 1.00 49.19 126 PRO A O 1
ATOM 1030 N N . GLU A 1 127 ? 27.376 -44.262 -41.541 1.00 48.59 127 GLU A N 1
ATOM 1031 C CA . GLU A 1 127 ? 26.254 -45.199 -41.620 1.00 48.59 127 GLU A CA 1
ATOM 1032 C C . GLU A 1 127 ? 26.606 -46.490 -40.864 1.00 48.59 127 GLU A C 1
ATOM 1034 O O . GLU A 1 127 ? 27.714 -47.016 -40.997 1.00 48.59 127 GLU A O 1
ATOM 1039 N N . ALA A 1 128 ? 25.672 -46.939 -40.024 1.00 45.75 128 ALA A N 1
ATOM 1040 C CA . ALA A 1 128 ? 25.730 -48.209 -39.307 1.00 45.75 128 ALA A CA 1
ATOM 1041 C C . ALA A 1 128 ? 25.213 -49.354 -40.183 1.00 45.75 128 ALA A C 1
ATOM 1043 O O . ALA A 1 128 ? 24.248 -49.109 -40.945 1.00 45.75 128 ALA A O 1
#

Foldseek 3Di:
DVVVVVVVVVVVVVVVVVVVVVVVVPPPCDVVNVVVVVVVVVVVVVVVVVVVVVVVVVVVVCVVCVVPCPPPPDPDDQADPVRDGDDDDDPVVVVVFDKDWDFDFDDDPPDTDTDTDIDTDDDDDPDD

Sequence (128 aa):
MRTTLHIILGVLLWVVFIYYWHLVMNQPVTDETKRALSVVGIIVASITVFDFFWILYNVRLGRRTRRVTRPVEIPAPSLDFLGRTFVAHNDAELRAARYIEVHVIQVEDDKSAAGHKMFRVTGEVPEA

Secondary structure (DSSP, 8-state):
-HHHHHHHHHHHHHHHHHHHHHHHHHS---HHHHHHHHHHHHHHHHHHHHHHHHHHHHHHHHHHHTTS-----PPPPSB-TTS-B-----HHHHHH--EEEEEEEE--TT--EEEEEEEE--SPPPP-

Radius of gyration: 33.13 Å; chains: 1; bounding box: 56×63×67 Å